Protein AF-A0ABD7YQB0-F1 (afdb_monomer_lite)

Structure (mmCIF, N/CA/C/O backbone):
data_AF-A0ABD7YQB0-F1
#
_entry.id   AF-A0ABD7YQB0-F1
#
loop_
_atom_site.group_PDB
_atom_site.id
_atom_site.type_symbol
_atom_site.label_atom_id
_atom_site.label_alt_id
_atom_site.label_comp_id
_atom_site.label_asym_id
_atom_site.label_entity_id
_atom_site.label_seq_id
_atom_site.pdbx_PDB_ins_code
_atom_site.Cartn_x
_atom_site.Cartn_y
_atom_site.Cartn_z
_atom_site.occupancy
_atom_site.B_iso_or_equiv
_atom_site.auth_seq_id
_atom_site.auth_comp_id
_atom_site.auth_asym_id
_atom_site.auth_atom_id
_atom_site.pdbx_PDB_model_num
ATOM 1 N N . MET A 1 1 ? 12.001 16.553 -24.884 1.00 39.78 1 MET A N 1
ATOM 2 C CA . MET A 1 1 ? 12.200 16.023 -23.520 1.00 39.78 1 MET A CA 1
ATOM 3 C C . MET A 1 1 ? 11.061 15.051 -23.276 1.00 39.78 1 MET A C 1
ATOM 5 O O . MET A 1 1 ? 9.920 15.458 -23.437 1.00 39.78 1 MET A O 1
ATOM 9 N N . SER A 1 2 ? 11.343 13.766 -23.056 1.00 47.38 2 SER A N 1
ATOM 10 C CA . SER A 1 2 ? 10.291 12.805 -22.706 1.00 47.38 2 SER A CA 1
ATOM 11 C C . SER A 1 2 ? 9.984 13.003 -21.222 1.00 47.38 2 SER A C 1
ATOM 13 O O . SER A 1 2 ? 10.909 12.897 -20.419 1.00 47.38 2 SER A O 1
ATOM 15 N N . ASN A 1 3 ? 8.733 13.296 -20.863 1.00 50.03 3 ASN A N 1
ATOM 16 C CA . ASN A 1 3 ? 8.253 13.266 -19.474 1.00 50.03 3 ASN A CA 1
ATOM 17 C C . ASN A 1 3 ? 8.090 11.800 -19.032 1.00 50.03 3 ASN A C 1
ATOM 19 O O . ASN A 1 3 ? 6.990 11.350 -18.723 1.00 50.03 3 ASN A O 1
ATOM 23 N N . GLY A 1 4 ? 9.164 11.023 -19.149 1.00 57.44 4 GLY A N 1
ATOM 24 C CA . GLY A 1 4 ? 9.175 9.610 -18.816 1.00 57.44 4 GLY A CA 1
ATOM 25 C C . GLY A 1 4 ? 9.315 9.465 -17.313 1.00 57.44 4 GLY A C 1
ATOM 26 O O . GLY A 1 4 ? 10.273 9.978 -16.747 1.00 57.44 4 GLY A O 1
ATOM 27 N N . ILE A 1 5 ? 8.360 8.776 -16.697 1.00 64.94 5 ILE A N 1
ATOM 28 C CA . ILE A 1 5 ? 8.495 8.263 -15.333 1.00 64.94 5 ILE A CA 1
ATOM 29 C C . ILE A 1 5 ? 9.729 7.351 -15.335 1.00 64.94 5 ILE A C 1
ATOM 31 O O . ILE A 1 5 ? 9.782 6.414 -16.141 1.00 64.94 5 ILE A O 1
ATOM 35 N N . CYS A 1 6 ? 10.735 7.646 -14.508 1.00 76.69 6 CYS A N 1
ATOM 36 C CA . CYS A 1 6 ? 11.884 6.754 -14.371 1.00 76.69 6 CYS A CA 1
ATOM 37 C C . CYS A 1 6 ? 11.560 5.637 -13.367 1.00 76.69 6 CYS A C 1
ATOM 39 O O . CYS A 1 6 ? 10.589 5.715 -12.614 1.00 76.69 6 CYS A O 1
ATOM 41 N N . PHE A 1 7 ? 12.351 4.565 -13.356 1.00 78.75 7 PHE A N 1
ATOM 42 C CA . PHE A 1 7 ? 12.105 3.473 -12.417 1.00 78.75 7 PHE A CA 1
ATOM 43 C C . PHE A 1 7 ? 12.232 3.898 -10.946 1.00 78.75 7 PHE A C 1
ATOM 45 O O . PHE A 1 7 ? 11.501 3.363 -10.117 1.00 78.75 7 PHE A O 1
ATOM 52 N N . ASP A 1 8 ? 13.069 4.889 -10.629 1.00 81.19 8 ASP A N 1
ATOM 53 C CA . ASP A 1 8 ? 13.177 5.421 -9.264 1.00 81.19 8 ASP A CA 1
ATOM 54 C C . ASP A 1 8 ? 11.867 6.093 -8.817 1.00 81.19 8 ASP A C 1
ATOM 56 O O . ASP A 1 8 ? 11.460 5.959 -7.663 1.00 81.19 8 ASP A O 1
ATOM 60 N N . ASP A 1 9 ? 11.158 6.765 -9.734 1.00 84.56 9 ASP A N 1
ATOM 61 C CA . ASP A 1 9 ? 9.848 7.366 -9.452 1.00 84.56 9 ASP A CA 1
ATOM 62 C C . ASP A 1 9 ? 8.794 6.288 -9.144 1.00 84.56 9 ASP A C 1
ATOM 64 O O . ASP A 1 9 ? 7.936 6.471 -8.275 1.00 84.56 9 ASP A O 1
ATOM 68 N N . ILE A 1 10 ? 8.865 5.143 -9.837 1.00 85.62 10 ILE A N 1
ATOM 69 C CA . ILE A 1 10 ? 7.997 3.983 -9.584 1.00 85.62 10 ILE A CA 1
ATOM 70 C C . ILE A 1 10 ? 8.311 3.382 -8.211 1.00 85.62 10 ILE A C 1
ATOM 72 O 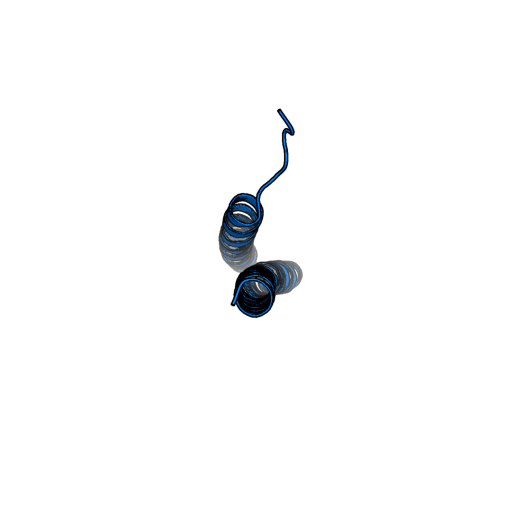O . ILE A 1 10 ? 7.384 3.109 -7.447 1.00 85.62 10 ILE A O 1
ATOM 76 N N . ASP A 1 11 ? 9.590 3.221 -7.870 1.00 87.12 11 ASP A N 1
ATOM 77 C CA . ASP A 1 11 ? 10.018 2.687 -6.573 1.00 87.12 11 ASP A CA 1
ATOM 78 C C . ASP A 1 11 ? 9.554 3.573 -5.418 1.00 87.12 11 ASP A C 1
ATOM 80 O O . ASP A 1 11 ? 8.956 3.079 -4.458 1.00 87.12 11 ASP A O 1
ATOM 84 N N . LEU A 1 12 ? 9.746 4.890 -5.538 1.00 88.88 12 LEU A N 1
ATOM 85 C CA . LEU A 1 12 ? 9.257 5.864 -4.562 1.00 88.88 12 LEU A CA 1
ATOM 86 C C . LEU A 1 12 ? 7.732 5.802 -4.416 1.00 88.88 12 LEU A C 1
ATOM 88 O O . LEU A 1 12 ? 7.219 5.800 -3.294 1.00 88.88 12 LEU A O 1
ATOM 92 N N . GLY A 1 13 ? 7.004 5.697 -5.532 1.00 91.38 13 GLY A N 1
ATOM 93 C CA . GLY A 1 13 ? 5.550 5.548 -5.528 1.00 91.38 13 GLY A CA 1
ATOM 94 C C . GLY A 1 13 ? 5.083 4.275 -4.816 1.00 91.38 13 GLY A C 1
ATOM 95 O O . GLY A 1 13 ? 4.154 4.321 -4.010 1.00 91.38 13 GLY A O 1
ATOM 96 N N . LEU A 1 14 ? 5.745 3.143 -5.059 1.00 93.12 14 LEU A N 1
ATOM 97 C CA . LEU A 1 14 ? 5.400 1.856 -4.448 1.00 93.12 14 LEU A CA 1
ATOM 98 C C . LEU A 1 14 ? 5.695 1.826 -2.944 1.00 93.12 14 LEU A C 1
ATOM 100 O O . LEU A 1 14 ? 4.863 1.343 -2.172 1.00 93.12 14 LEU A O 1
ATOM 104 N N . VAL A 1 15 ? 6.826 2.392 -2.516 1.00 92.19 15 VAL A N 1
ATOM 105 C CA . VAL A 1 15 ? 7.149 2.558 -1.089 1.00 92.19 15 VAL A CA 1
ATOM 106 C C . VAL A 1 15 ? 6.098 3.429 -0.402 1.00 92.19 15 VAL A C 1
ATOM 108 O O . VAL A 1 15 ? 5.609 3.077 0.672 1.00 92.19 15 VAL A O 1
ATOM 111 N N . HIS A 1 16 ? 5.694 4.530 -1.036 1.00 95.06 16 HIS A N 1
ATOM 112 C CA . HIS A 1 16 ? 4.673 5.413 -0.4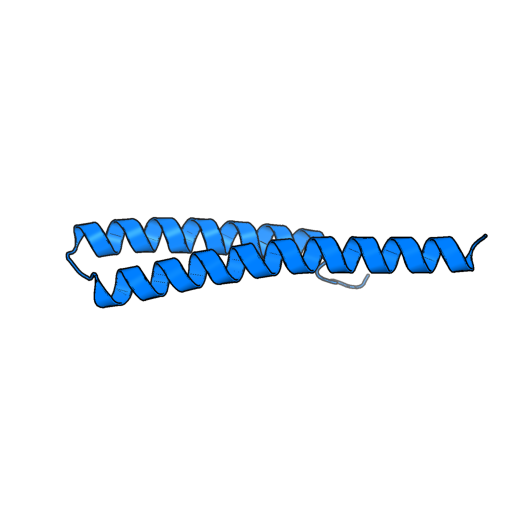83 1.00 95.06 16 HIS A CA 1
ATOM 113 C C . HIS A 1 16 ? 3.307 4.720 -0.350 1.00 95.06 16 HIS A C 1
ATOM 115 O O . HIS A 1 16 ? 2.686 4.789 0.709 1.00 95.06 16 HIS A O 1
ATOM 121 N N . VAL A 1 17 ? 2.870 3.982 -1.379 1.00 95.94 17 VAL A N 1
ATOM 122 C CA . VAL A 1 17 ? 1.634 3.181 -1.326 1.00 95.94 17 VAL A CA 1
ATOM 123 C C . VAL A 1 17 ? 1.705 2.123 -0.225 1.00 95.94 17 VAL A C 1
ATOM 125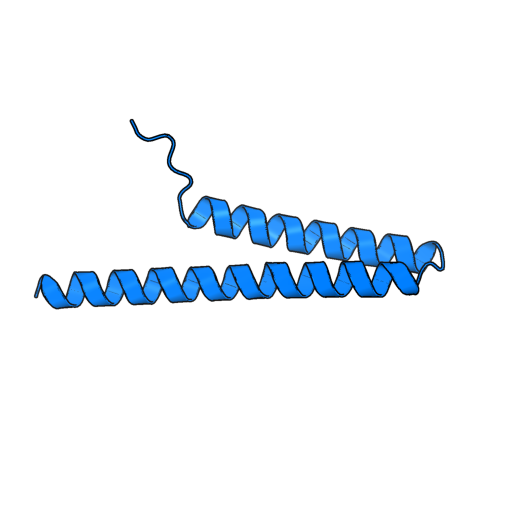 O O . VAL A 1 17 ? 0.711 1.898 0.459 1.00 95.94 17 VAL A O 1
ATOM 128 N N . SER A 1 18 ? 2.866 1.489 -0.025 1.00 96.38 18 SER A N 1
ATOM 129 C CA . SER A 1 18 ? 3.059 0.543 1.079 1.00 96.38 18 SER A CA 1
ATOM 130 C C . SER A 1 18 ? 2.864 1.199 2.445 1.00 96.38 18 SER A C 1
ATOM 132 O O . SER A 1 18 ? 2.210 0.597 3.288 1.00 96.38 18 SER A O 1
ATOM 134 N N . SER A 1 19 ? 3.394 2.409 2.660 1.00 96.75 19 SER A N 1
ATOM 135 C CA . SER A 1 19 ? 3.226 3.143 3.925 1.00 96.75 19 SER A CA 1
ATOM 136 C C . SER A 1 19 ? 1.760 3.471 4.189 1.00 96.75 19 SER A C 1
ATOM 138 O O . SER A 1 19 ? 1.230 3.111 5.235 1.00 96.75 19 SER A O 1
ATOM 140 N N . LEU A 1 20 ? 1.079 4.068 3.204 1.00 98.06 20 LEU A N 1
ATOM 141 C CA . LEU A 1 20 ? -0.331 4.447 3.330 1.00 98.06 20 LEU A CA 1
ATOM 142 C C . LEU A 1 20 ? -1.241 3.238 3.566 1.00 98.06 20 LEU A C 1
ATOM 144 O O . LEU A 1 20 ? -2.207 3.324 4.317 1.00 98.06 20 LEU A O 1
ATOM 148 N N . ALA A 1 21 ? -0.950 2.106 2.924 1.00 97.88 21 ALA A N 1
ATOM 149 C CA . ALA A 1 21 ? -1.713 0.883 3.130 1.00 97.88 21 ALA A CA 1
ATOM 150 C C . ALA A 1 21 ? -1.512 0.301 4.542 1.00 97.88 21 ALA A C 1
ATOM 152 O O . ALA A 1 21 ? -2.464 -0.236 5.105 1.00 97.88 21 ALA A O 1
ATOM 153 N N . SER A 1 22 ? -0.320 0.442 5.130 1.00 97.56 22 SER A N 1
ATOM 154 C CA . SER A 1 22 ? -0.070 0.069 6.529 1.00 97.56 22 SER A CA 1
ATOM 155 C C . SER A 1 22 ? -0.783 1.002 7.512 1.00 97.56 22 SER A C 1
ATOM 157 O O . SER A 1 22 ? -1.441 0.523 8.427 1.00 97.56 22 SER A O 1
ATOM 159 N N . GLU A 1 23 ? -0.729 2.318 7.289 1.00 98.19 23 GLU A N 1
ATOM 160 C CA . GLU A 1 23 ? -1.470 3.298 8.102 1.00 98.19 23 GLU A CA 1
ATOM 161 C C . GLU A 1 23 ? -2.980 3.014 8.060 1.00 98.19 23 GLU A C 1
ATOM 163 O O . GLU A 1 23 ? -3.637 2.929 9.096 1.00 98.19 23 GLU A O 1
ATOM 168 N N . LEU A 1 24 ? -3.519 2.751 6.864 1.00 98.31 24 LEU A N 1
ATOM 169 C CA . LEU A 1 24 ? -4.919 2.375 6.684 1.00 98.31 24 LEU A CA 1
ATOM 170 C C . LEU A 1 24 ? -5.264 1.053 7.385 1.00 98.31 24 LEU A C 1
ATOM 172 O O . LEU A 1 24 ? -6.364 0.917 7.914 1.00 98.31 24 LEU A O 1
ATOM 176 N N . HIS A 1 25 ? -4.366 0.063 7.373 1.00 98.25 25 HIS A N 1
ATOM 177 C CA . HIS A 1 25 ? -4.567 -1.179 8.120 1.00 98.25 25 HIS A CA 1
ATOM 178 C C . HIS A 1 25 ? -4.763 -0.889 9.611 1.00 98.25 25 HIS A C 1
ATOM 180 O O . HIS A 1 25 ? -5.740 -1.367 10.189 1.00 98.25 25 HIS A O 1
ATOM 186 N N . ASP A 1 26 ? -3.885 -0.082 10.205 1.00 98.12 26 ASP A N 1
ATOM 187 C CA . ASP A 1 26 ? -3.914 0.215 11.637 1.00 98.12 26 ASP A CA 1
ATOM 188 C C . ASP A 1 26 ? -5.188 0.981 12.022 1.00 98.12 26 ASP A C 1
ATOM 190 O O . ASP A 1 26 ? -5.891 0.572 12.949 1.00 98.12 26 ASP A O 1
ATOM 194 N N . GLU A 1 27 ? -5.574 1.995 11.239 1.00 98.50 27 GLU A N 1
ATOM 195 C CA . GLU A 1 27 ? -6.849 2.702 11.419 1.00 98.50 27 GLU A CA 1
ATOM 196 C C . GLU A 1 27 ? -8.043 1.735 11.356 1.00 98.50 27 GLU A C 1
ATOM 198 O O . GLU A 1 27 ? -8.946 1.769 12.195 1.00 98.50 27 GLU A O 1
ATOM 203 N N . LEU A 1 28 ? -8.065 0.828 10.376 1.00 98.38 28 LEU A N 1
ATOM 204 C CA . LEU A 1 28 ? -9.160 -0.129 10.218 1.00 98.38 28 LEU A CA 1
ATOM 205 C C . LEU A 1 28 ? -9.238 -1.128 11.378 1.00 98.38 28 LEU A C 1
ATOM 207 O O . LEU A 1 28 ? -10.349 -1.510 11.753 1.00 98.38 28 LEU A O 1
ATOM 211 N N . ILE A 1 29 ? -8.104 -1.526 11.962 1.00 98.06 29 ILE A N 1
ATOM 212 C CA . ILE A 1 29 ? -8.077 -2.334 13.187 1.00 98.06 29 ILE A CA 1
ATOM 213 C C . ILE A 1 29 ? -8.685 -1.554 14.357 1.00 98.06 29 ILE A C 1
ATOM 215 O O . ILE A 1 29 ? -9.545 -2.096 15.055 1.00 98.06 29 ILE A O 1
ATOM 219 N N . GLU A 1 30 ? -8.324 -0.281 14.534 1.00 97.88 30 GLU A N 1
ATOM 220 C CA . GLU A 1 30 ? -8.890 0.573 15.589 1.00 97.88 30 GLU A CA 1
ATOM 221 C C . GLU A 1 30 ? -10.416 0.734 15.462 1.00 97.88 30 GLU A C 1
ATOM 223 O O . GLU A 1 30 ? -11.130 0.740 16.467 1.00 97.88 30 GLU A O 1
ATOM 228 N N . PHE A 1 31 ? -10.942 0.782 14.233 1.00 97.75 31 PHE A N 1
ATOM 229 C CA . PHE A 1 31 ? -12.385 0.829 13.963 1.00 97.75 31 PHE A CA 1
ATOM 230 C C . PHE A 1 31 ? -13.088 -0.544 13.985 1.00 97.75 31 PHE A C 1
ATOM 232 O O . PHE A 1 31 ? -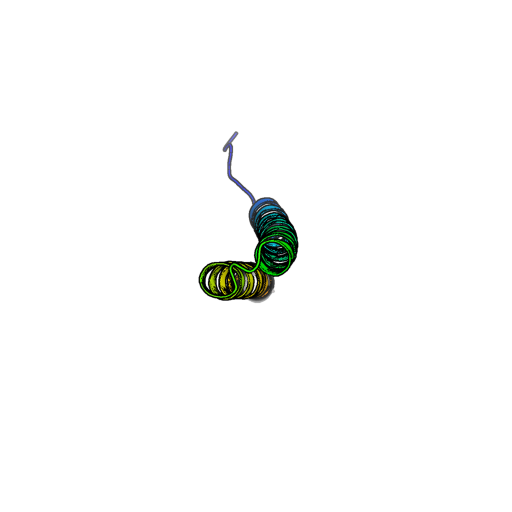14.289 -0.618 13.701 1.00 97.75 31 PHE A O 1
ATOM 239 N N . GLY A 1 32 ? -12.383 -1.638 14.293 1.00 97.44 32 GLY A N 1
ATOM 240 C CA . GLY A 1 32 ? -12.949 -2.993 14.319 1.00 97.44 32 GLY A CA 1
ATOM 241 C C . GLY A 1 32 ? -13.333 -3.535 12.935 1.00 97.44 32 GLY A C 1
ATOM 242 O O . GLY A 1 32 ? -14.220 -4.381 12.811 1.00 97.44 32 GLY A O 1
ATOM 243 N N . ARG A 1 33 ? -12.699 -3.031 11.871 1.00 97.94 33 ARG A N 1
ATOM 244 C CA . ARG A 1 33 ? -12.921 -3.408 10.466 1.00 97.94 33 ARG A CA 1
ATOM 245 C C . ARG A 1 33 ? -11.858 -4.383 9.970 1.00 97.94 33 ARG A C 1
ATOM 247 O O . ARG A 1 33 ? -11.216 -4.151 8.947 1.00 97.94 33 ARG A O 1
ATOM 254 N N . GLU A 1 34 ? -11.708 -5.506 10.670 1.00 97.44 34 GLU A N 1
ATOM 255 C CA . GLU A 1 34 ? -10.715 -6.549 10.357 1.00 97.44 34 GLU A CA 1
ATOM 256 C C . GLU A 1 34 ? -10.818 -7.064 8.906 1.00 97.44 34 GLU A C 1
ATOM 258 O O . GLU A 1 34 ? -9.810 -7.367 8.265 1.00 97.44 34 GLU A O 1
ATOM 263 N N . ASP A 1 35 ? -12.034 -7.094 8.343 1.00 95.62 35 ASP A N 1
ATOM 264 C CA . ASP A 1 35 ? -12.299 -7.494 6.956 1.00 95.62 35 ASP A CA 1
ATOM 265 C C . ASP A 1 35 ? -11.627 -6.580 5.920 1.00 95.62 35 ASP A C 1
ATOM 267 O O . ASP A 1 35 ? -11.216 -7.031 4.843 1.00 95.62 35 ASP A O 1
ATOM 271 N N . LEU A 1 36 ? -11.536 -5.288 6.236 1.00 97.88 36 LEU A N 1
ATOM 272 C CA . LEU A 1 36 ? -10.880 -4.283 5.411 1.00 97.88 36 LEU A CA 1
ATOM 273 C C . LEU A 1 36 ? -9.402 -4.151 5.771 1.00 97.88 36 LEU A C 1
ATOM 275 O O . LEU A 1 36 ? -8.593 -3.994 4.857 1.00 97.88 36 LEU A O 1
ATOM 279 N N . ALA A 1 37 ? -9.042 -4.268 7.051 1.00 98.12 37 ALA A N 1
ATOM 280 C CA . ALA A 1 37 ? -7.653 -4.240 7.499 1.00 98.12 37 ALA A CA 1
ATOM 281 C C . ALA A 1 37 ? -6.835 -5.318 6.772 1.00 98.12 37 ALA A C 1
ATOM 283 O O . ALA A 1 37 ? -5.830 -5.011 6.137 1.00 98.12 37 ALA A O 1
ATOM 284 N N . ALA A 1 38 ? -7.350 -6.550 6.692 1.00 97.56 38 ALA A N 1
ATOM 285 C CA . ALA A 1 38 ? -6.703 -7.632 5.948 1.00 97.56 38 ALA A CA 1
ATOM 286 C C . ALA A 1 38 ? -6.523 -7.332 4.443 1.00 97.56 38 ALA A C 1
ATOM 288 O O . ALA A 1 38 ? -5.645 -7.895 3.787 1.00 97.56 38 ALA A O 1
ATOM 289 N N . LYS A 1 39 ? -7.354 -6.465 3.847 1.00 98.06 39 LYS A N 1
ATOM 290 C CA . LYS A 1 39 ? -7.169 -6.017 2.455 1.00 98.06 39 LYS A CA 1
ATOM 291 C C . LYS A 1 39 ? -6.085 -4.947 2.358 1.00 98.06 39 LYS A C 1
ATOM 293 O O . LYS A 1 39 ? -5.299 -4.997 1.416 1.00 98.06 39 LYS A O 1
ATOM 298 N N . ALA A 1 40 ? -6.038 -4.022 3.313 1.00 97.69 40 ALA A N 1
ATOM 299 C CA . ALA A 1 40 ? -5.000 -3.001 3.405 1.00 97.69 40 ALA A CA 1
ATOM 300 C C . ALA A 1 40 ? -3.611 -3.633 3.621 1.00 97.69 40 ALA A C 1
ATOM 302 O O . ALA A 1 40 ? -2.680 -3.320 2.885 1.00 97.69 40 ALA A O 1
ATOM 303 N N . GLU A 1 41 ? -3.502 -4.641 4.491 1.00 97.25 41 GLU A N 1
ATOM 304 C CA . GLU A 1 41 ? -2.272 -5.424 4.681 1.00 97.25 41 GLU A CA 1
ATOM 305 C C . GLU A 1 41 ? -1.794 -6.077 3.371 1.00 97.25 41 GLU A C 1
ATOM 307 O O . GLU A 1 41 ? -0.625 -5.979 2.993 1.00 97.25 41 GLU A O 1
ATOM 312 N N . ARG A 1 42 ? -2.708 -6.703 2.617 1.00 97.81 42 ARG A N 1
ATOM 313 C CA . ARG A 1 42 ? -2.374 -7.307 1.314 1.00 97.81 42 ARG A CA 1
ATOM 314 C C . ARG A 1 42 ? -1.902 -6.272 0.298 1.00 97.81 42 ARG A C 1
ATOM 316 O O . ARG A 1 42 ? -1.030 -6.586 -0.509 1.00 97.81 42 ARG A O 1
ATOM 323 N N . LEU A 1 43 ? -2.468 -5.064 0.323 1.00 97.06 43 LEU A N 1
ATOM 324 C CA . LEU A 1 43 ? -2.026 -3.962 -0.532 1.00 97.06 43 LEU A CA 1
ATOM 325 C C . LEU A 1 43 ? -0.618 -3.499 -0.154 1.00 97.06 43 LEU A C 1
ATOM 327 O O . LEU A 1 43 ? 0.205 -3.348 -1.054 1.00 97.06 43 LEU A O 1
ATOM 331 N N . ALA A 1 44 ? -0.329 -3.353 1.142 1.00 95.88 44 ALA A N 1
ATOM 332 C CA . ALA A 1 44 ? 1.000 -2.997 1.635 1.00 95.88 44 ALA A CA 1
ATOM 333 C C . ALA A 1 44 ? 2.050 -4.038 1.222 1.00 95.88 44 ALA A C 1
ATOM 335 O O . ALA A 1 44 ? 3.096 -3.703 0.668 1.00 95.88 44 ALA A O 1
ATOM 336 N N . TYR A 1 45 ? 1.741 -5.323 1.410 1.00 94.81 45 TYR A N 1
ATOM 337 C CA . TYR A 1 45 ? 2.622 -6.405 0.979 1.00 94.81 45 TYR A CA 1
ATOM 338 C C . TYR A 1 45 ? 2.853 -6.395 -0.537 1.00 94.81 45 TYR A C 1
ATOM 340 O O . TYR A 1 45 ? 3.982 -6.564 -1.001 1.00 94.81 45 TYR A O 1
ATOM 348 N N . PHE A 1 46 ? 1.792 -6.197 -1.322 1.00 96.12 46 PHE A N 1
ATOM 349 C CA . PHE A 1 46 ? 1.887 -6.228 -2.776 1.00 96.12 46 PHE A CA 1
ATOM 350 C C . PHE A 1 46 ? 2.721 -5.067 -3.328 1.00 96.12 46 PHE A C 1
ATOM 352 O O . PHE A 1 46 ? 3.568 -5.289 -4.194 1.00 96.12 46 PHE A O 1
ATOM 359 N N . SER A 1 47 ? 2.544 -3.847 -2.815 1.00 94.81 47 SER A N 1
ATOM 360 C CA . SER A 1 47 ? 3.351 -2.699 -3.241 1.00 94.81 47 SER A CA 1
ATOM 361 C C . SER A 1 47 ? 4.817 -2.838 -2.821 1.00 94.81 47 SER A C 1
ATOM 363 O O . SER A 1 47 ? 5.705 -2.584 -3.638 1.00 94.81 47 SER A O 1
ATOM 365 N N . TRP A 1 48 ? 5.090 -3.341 -1.613 1.00 92.88 48 TRP A N 1
ATOM 366 C CA . TRP A 1 48 ? 6.448 -3.690 -1.186 1.00 92.88 48 TRP A CA 1
ATOM 367 C C . TRP A 1 48 ? 7.093 -4.732 -2.111 1.00 92.88 48 TRP A C 1
ATOM 369 O O . TRP A 1 48 ? 8.232 -4.557 -2.552 1.00 92.88 48 TRP A O 1
ATOM 379 N N . PHE A 1 49 ? 6.363 -5.798 -2.451 1.00 93.56 49 PHE A N 1
ATOM 380 C CA . PHE A 1 49 ? 6.850 -6.836 -3.359 1.00 93.56 49 PHE A CA 1
ATOM 381 C C . PHE A 1 49 ? 7.195 -6.260 -4.737 1.00 93.56 49 PHE A C 1
ATOM 383 O O . PHE A 1 49 ? 8.267 -6.549 -5.273 1.00 93.56 49 PHE A O 1
ATOM 390 N N . LEU A 1 50 ? 6.324 -5.411 -5.291 1.00 91.81 50 LEU A N 1
ATOM 391 C CA . LEU A 1 50 ? 6.569 -4.760 -6.576 1.00 91.81 50 LEU A CA 1
ATOM 392 C C . LEU A 1 50 ? 7.807 -3.858 -6.539 1.00 91.81 50 LEU A C 1
ATOM 394 O O . LEU A 1 50 ? 8.580 -3.895 -7.490 1.00 91.81 50 LEU A O 1
ATOM 398 N N . SER A 1 51 ? 8.038 -3.129 -5.440 1.00 89.06 51 SER A N 1
ATOM 399 C CA . SER A 1 51 ? 9.237 -2.291 -5.268 1.00 89.06 51 SER A CA 1
ATOM 400 C C . SER A 1 51 ? 10.525 -3.124 -5.230 1.00 89.06 51 SER A C 1
ATOM 402 O O . SER A 1 51 ? 11.584 -2.694 -5.672 1.00 89.06 51 SER A O 1
ATOM 404 N N . ARG A 1 52 ? 10.467 -4.360 -4.727 1.00 85.81 52 ARG A N 1
ATOM 405 C CA . ARG A 1 52 ? 11.618 -5.278 -4.772 1.00 85.81 52 ARG A CA 1
ATOM 406 C C . ARG A 1 52 ? 11.824 -5.859 -6.169 1.00 85.81 52 ARG A C 1
ATOM 408 O O . ARG A 1 52 ? 12.964 -6.044 -6.592 1.00 85.81 52 ARG A O 1
ATOM 415 N N . ALA A 1 53 ? 10.735 -6.157 -6.874 1.00 86.75 53 ALA A N 1
ATOM 416 C CA . ALA A 1 53 ? 10.787 -6.687 -8.230 1.00 86.75 53 ALA A CA 1
ATOM 417 C C . ALA A 1 53 ? 11.358 -5.665 -9.226 1.00 86.75 53 ALA A C 1
ATOM 419 O O . ALA A 1 53 ? 12.201 -6.029 -10.044 1.00 86.75 53 ALA A O 1
ATOM 420 N N . SER A 1 54 ? 10.961 -4.396 -9.133 1.00 83.44 54 SER A N 1
ATOM 421 C CA . SER A 1 54 ? 11.488 -3.307 -9.968 1.00 83.44 54 SER A CA 1
ATOM 422 C C . SER A 1 54 ? 12.992 -3.102 -9.783 1.00 83.44 54 SER A C 1
ATOM 424 O O . SER A 1 54 ? 13.716 -3.041 -10.777 1.00 83.44 54 SER A O 1
ATOM 426 N N . VAL A 1 55 ? 13.487 -3.109 -8.539 1.00 78.56 55 VAL A N 1
ATOM 427 C CA . VAL A 1 55 ? 14.929 -3.036 -8.246 1.00 78.56 55 VAL A CA 1
ATOM 428 C C . VAL A 1 55 ? 15.696 -4.174 -8.926 1.00 78.56 55 VAL A C 1
ATOM 430 O O . VAL A 1 55 ? 16.736 -3.932 -9.539 1.00 78.56 55 VAL A O 1
ATOM 433 N N . ASN A 1 56 ? 15.182 -5.406 -8.863 1.00 77.12 56 ASN A N 1
ATOM 434 C CA . ASN A 1 56 ? 15.832 -6.556 -9.499 1.00 77.12 56 ASN A CA 1
ATOM 435 C C . ASN A 1 56 ? 15.852 -6.431 -11.035 1.00 77.12 56 ASN A C 1
ATOM 437 O O . ASN A 1 56 ? 16.883 -6.692 -11.653 1.00 77.12 56 ASN A O 1
ATOM 441 N N . ILE A 1 57 ? 14.753 -5.976 -11.648 1.00 76.94 57 ILE A N 1
ATOM 442 C CA . ILE A 1 57 ? 14.658 -5.775 -13.106 1.00 76.94 57 ILE A CA 1
ATOM 443 C C . ILE A 1 57 ? 15.653 -4.706 -13.583 1.00 76.94 57 ILE A C 1
ATOM 445 O O . ILE A 1 57 ? 16.324 -4.901 -14.600 1.00 76.94 57 ILE A O 1
ATOM 449 N N . ASN A 1 58 ? 15.803 -3.608 -12.836 1.00 69.25 58 ASN A N 1
ATOM 450 C CA . ASN A 1 58 ? 16.783 -2.565 -13.157 1.00 69.25 58 ASN A CA 1
ATOM 451 C C . ASN A 1 58 ? 18.218 -3.099 -13.127 1.00 69.25 58 ASN A C 1
ATOM 453 O O . ASN A 1 58 ? 19.007 -2.824 -14.032 1.00 69.25 58 ASN A O 1
ATOM 457 N N . GLN A 1 59 ? 18.554 -3.907 -12.118 1.00 69.88 59 GLN A N 1
ATOM 458 C CA . GLN A 1 59 ? 19.892 -4.487 -11.985 1.00 69.88 59 GLN A CA 1
ATOM 459 C C . GLN A 1 59 ? 20.212 -5.492 -13.099 1.00 69.88 59 GLN A C 1
ATOM 461 O O . GLN A 1 59 ? 21.329 -5.493 -13.626 1.00 69.88 59 GLN A O 1
ATOM 466 N N . GLU A 1 60 ? 19.247 -6.326 -13.493 1.00 67.88 60 GLU A N 1
ATOM 467 C CA . GLU A 1 60 ? 19.426 -7.275 -14.595 1.00 67.88 60 GLU A CA 1
ATOM 468 C C . GLU A 1 60 ? 19.621 -6.552 -15.938 1.00 67.88 60 GLU A C 1
ATOM 470 O O . GLU A 1 60 ? 20.558 -6.881 -16.675 1.00 67.88 60 GLU A O 1
ATOM 475 N N . GLY A 1 61 ? 18.829 -5.509 -16.217 1.00 63.09 61 GLY A N 1
ATOM 476 C CA . GLY A 1 61 ? 18.971 -4.676 -17.419 1.00 63.09 61 GLY A CA 1
ATOM 477 C C . GLY A 1 61 ? 20.330 -3.967 -17.515 1.00 63.09 61 GLY A C 1
ATOM 478 O O . GLY A 1 61 ? 20.969 -3.956 -18.576 1.00 63.09 61 GLY A O 1
ATOM 479 N N . ASP A 1 62 ? 20.825 -3.445 -16.393 1.00 64.19 62 ASP A N 1
ATOM 480 C CA . ASP A 1 62 ? 22.143 -2.809 -16.304 1.00 64.19 62 ASP A CA 1
ATOM 481 C C . ASP A 1 62 ? 23.301 -3.802 -16.480 1.00 64.19 62 ASP A C 1
ATOM 483 O O . ASP A 1 62 ? 24.338 -3.466 -17.066 1.00 64.19 62 ASP A O 1
ATOM 487 N N . SER A 1 63 ? 23.146 -5.034 -15.988 1.00 63.00 63 SER A N 1
ATOM 488 C CA . SER A 1 63 ? 24.158 -6.083 -16.152 1.00 63.00 63 SER A CA 1
ATOM 489 C C . SER A 1 63 ? 24.266 -6.547 -17.610 1.00 63.00 63 SER A C 1
ATOM 491 O O . SER A 1 63 ? 25.372 -6.667 -18.146 1.00 63.00 63 SER A O 1
ATOM 493 N N . PHE A 1 64 ? 23.125 -6.710 -18.287 1.00 67.19 64 P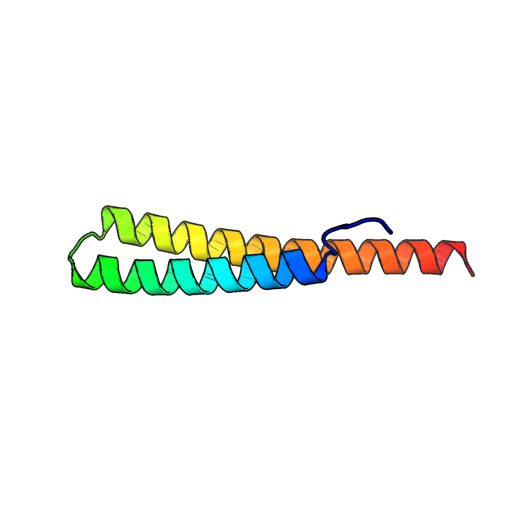HE A N 1
ATOM 494 C CA . PHE A 1 64 ? 23.057 -7.111 -19.688 1.00 67.19 64 PHE A CA 1
ATOM 495 C C . PHE A 1 64 ? 23.679 -6.057 -20.613 1.00 67.19 64 PHE A C 1
ATOM 497 O O . PHE A 1 64 ? 24.515 -6.374 -21.460 1.00 67.19 64 PHE A O 1
ATOM 504 N N . THR A 1 65 ? 23.340 -4.781 -20.417 1.00 65.25 65 THR A N 1
ATOM 505 C CA . THR A 1 65 ? 23.896 -3.685 -21.229 1.00 65.25 65 THR A CA 1
ATOM 506 C C . THR A 1 65 ? 25.402 -3.498 -21.027 1.00 65.25 65 THR A C 1
ATOM 508 O O . THR A 1 65 ? 26.107 -3.200 -21.995 1.00 65.25 65 THR A O 1
ATOM 511 N N . ARG A 1 66 ? 25.929 -3.726 -19.814 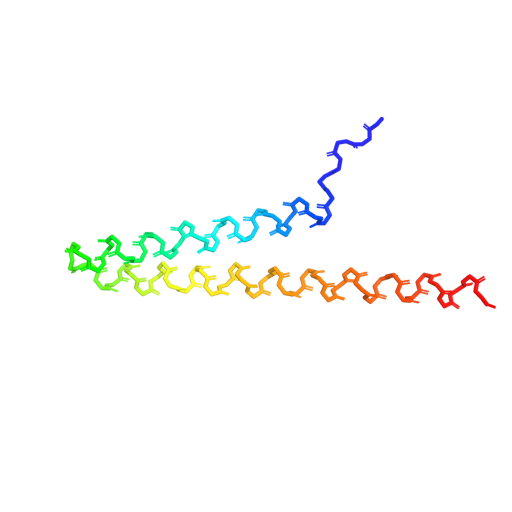1.00 65.12 66 ARG A N 1
ATOM 512 C CA . ARG A 1 66 ? 27.383 -3.785 -19.575 1.00 65.12 66 ARG A CA 1
ATOM 513 C C . ARG A 1 66 ? 28.047 -4.967 -20.276 1.00 65.12 66 ARG A C 1
ATOM 515 O O . ARG A 1 66 ? 29.130 -4.788 -20.822 1.00 65.12 66 ARG A O 1
ATOM 522 N N . SER A 1 67 ? 27.407 -6.136 -20.302 1.00 67.31 67 SER A N 1
ATOM 523 C CA . SER A 1 67 ? 27.949 -7.331 -20.961 1.00 67.31 67 SER A CA 1
ATOM 524 C C . SER A 1 67 ? 28.066 -7.200 -22.481 1.00 67.31 67 SER A C 1
ATOM 526 O O . SER A 1 67 ? 28.906 -7.874 -23.058 1.00 67.31 67 SER A O 1
ATOM 528 N N . ILE A 1 68 ? 27.234 -6.383 -23.136 1.00 70.44 68 ILE A N 1
ATOM 529 C CA . ILE A 1 68 ? 27.320 -6.145 -24.591 1.00 70.44 68 ILE A CA 1
ATOM 530 C C . ILE A 1 68 ? 28.403 -5.106 -24.935 1.00 70.44 68 ILE A C 1
ATOM 532 O O . ILE A 1 68 ? 28.895 -5.071 -26.060 1.00 70.44 68 ILE A O 1
ATOM 536 N N . ARG A 1 69 ? 28.751 -4.219 -23.993 1.00 59.62 69 ARG A N 1
ATOM 537 C CA . ARG A 1 69 ? 29.726 -3.135 -24.209 1.00 59.62 69 ARG A CA 1
ATOM 538 C C . ARG A 1 69 ? 31.189 -3.549 -24.004 1.00 59.62 69 ARG A C 1
ATOM 540 O O . ARG A 1 69 ? 32.057 -2.781 -24.416 1.00 59.62 69 ARG A O 1
ATOM 547 N N . ASN A 1 70 ? 31.444 -4.696 -23.374 1.00 55.03 70 ASN A N 1
ATOM 548 C CA . ASN A 1 70 ? 32.773 -5.283 -23.156 1.00 55.03 70 ASN A CA 1
ATOM 549 C C . ASN A 1 70 ? 33.005 -6.461 -24.103 1.00 55.03 70 ASN A C 1
ATOM 551 O O . ASN A 1 70 ? 34.183 -6.684 -24.455 1.00 55.03 70 ASN A O 1
#

Secondary structure (DSSP, 8-state):
---PPPHHHHHHHHHHHHHHHHHHHHHHHHTT-HHHHHHHHHHHHHHHHHHHHHHHHHHHHHHHHHHHH-

pLDDT: mean 84.78, std 15.45, range [39.78, 98.5]

Sequence (70 aa):
MSNGICFDDIDLGLVHVSSLASELHDELIEFGREDLAAKAERLAYFSWFLSRASVNINQEGDSFTRSIRN

Organism: NCBI:txid28171

Foldseek 3Di:
DDPDCDLVNLLVVLQVLLVVLQVVLVVCVVVVNPVVSVVSNVRNVVSVVVSVVSVVVVVVVVVVVVVVVD

Radius of gyration: 16.97 Å; chains: 1; bounding box: 46×24×40 Å